Protein AF-A0A8D0H993-F1 (afdb_monomer)

Structure (mmCIF, N/CA/C/O backbone):
data_AF-A0A8D0H993-F1
#
_entry.id   AF-A0A8D0H993-F1
#
loop_
_atom_site.group_PDB
_atom_site.id
_atom_site.type_symbol
_atom_site.label_atom_id
_atom_site.label_alt_id
_atom_site.label_comp_id
_atom_site.label_asym_id
_atom_site.label_entity_id
_atom_site.label_seq_id
_atom_site.pdbx_PDB_ins_code
_atom_site.Cartn_x
_atom_site.Cartn_y
_atom_site.Cartn_z
_atom_site.occupancy
_atom_site.B_iso_or_equiv
_atom_site.auth_seq_id
_atom_site.auth_comp_id
_atom_site.auth_asym_id
_atom_site.auth_atom_id
_atom_site.pdbx_PDB_model_num
ATOM 1 N N . MET A 1 1 ? -2.424 -0.402 10.178 1.00 88.38 1 MET A N 1
ATOM 2 C CA . MET A 1 1 ? -3.477 -0.588 9.156 1.00 88.38 1 MET A CA 1
ATOM 3 C C . MET A 1 1 ? -3.172 0.324 7.973 1.00 88.38 1 MET A C 1
ATOM 5 O O . MET A 1 1 ? -2.582 1.372 8.203 1.00 88.38 1 MET A O 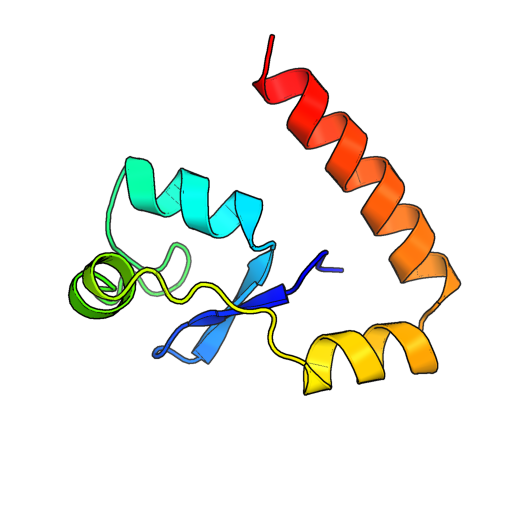1
ATOM 9 N N . PHE A 1 2 ? -3.498 -0.070 6.742 1.00 94.06 2 PHE A N 1
ATOM 10 C CA . P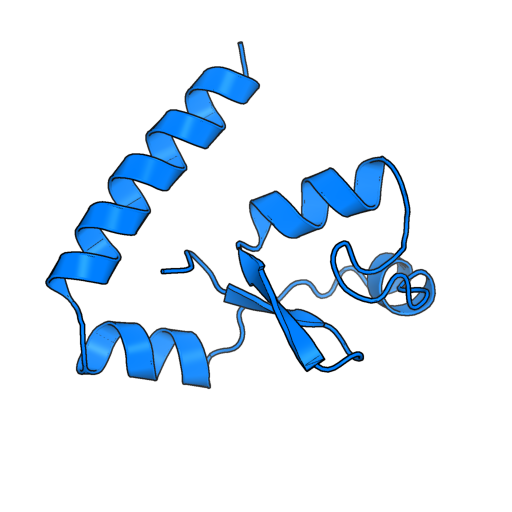HE A 1 2 ? -3.295 0.752 5.536 1.00 94.06 2 PHE A CA 1
ATOM 11 C C . PHE A 1 2 ? -4.517 1.650 5.253 1.00 94.06 2 PHE A C 1
ATOM 13 O O . PHE A 1 2 ? -5.595 1.394 5.780 1.00 94.06 2 PHE A O 1
ATOM 20 N N . PHE A 1 3 ? -4.368 2.683 4.426 1.00 96.38 3 PHE A N 1
ATOM 21 C CA . PHE A 1 3 ? -5.483 3.443 3.847 1.00 96.38 3 PHE A CA 1
ATOM 22 C C . PHE A 1 3 ? -5.302 3.463 2.327 1.00 96.38 3 PHE A C 1
ATOM 24 O O . PHE A 1 3 ? -4.179 3.688 1.877 1.00 96.38 3 PHE A O 1
ATOM 31 N N . GLU A 1 4 ? -6.354 3.142 1.567 1.00 96.44 4 GLU A N 1
ATOM 32 C CA . GLU A 1 4 ? -6.279 2.883 0.116 1.00 96.44 4 GLU A CA 1
ATOM 33 C C . GLU A 1 4 ? -5.089 1.964 -0.248 1.00 96.44 4 GLU A C 1
ATOM 35 O O . GLU A 1 4 ? -4.114 2.400 -0.868 1.00 96.44 4 GLU A O 1
ATOM 40 N N . PRO A 1 5 ? -5.082 0.703 0.228 1.00 97.75 5 PRO A N 1
ATOM 41 C CA . PRO A 1 5 ? -3.906 -0.155 0.131 1.00 97.75 5 PRO A CA 1
ATOM 42 C C . PRO A 1 5 ? -3.579 -0.516 -1.320 1.00 97.75 5 PRO A C 1
ATOM 44 O O . PRO A 1 5 ? -4.448 -1.004 -2.020 1.00 97.75 5 PRO A O 1
ATOM 47 N N . VAL A 1 6 ? -2.324 -0.396 -1.748 1.00 97.62 6 VAL A N 1
ATOM 48 C CA . VAL A 1 6 ? -1.826 -0.808 -3.071 1.00 97.62 6 VAL A CA 1
ATOM 49 C C . VAL A 1 6 ? -0.791 -1.911 -2.906 1.00 97.62 6 VAL A C 1
ATOM 51 O O . VAL A 1 6 ? 0.231 -1.719 -2.242 1.00 97.62 6 VAL A O 1
ATOM 54 N N . THR A 1 7 ? -1.027 -3.059 -3.540 1.00 97.19 7 THR A N 1
ATOM 55 C CA . THR A 1 7 ? -0.084 -4.182 -3.567 1.00 97.19 7 THR A CA 1
ATOM 56 C C . THR A 1 7 ? 0.789 -4.112 -4.815 1.00 97.19 7 THR A C 1
ATOM 58 O O . THR A 1 7 ? 0.318 -4.159 -5.947 1.00 97.19 7 THR A O 1
ATOM 61 N N . THR A 1 8 ? 2.093 -3.996 -4.599 1.00 96.50 8 THR A N 1
ATOM 62 C CA . THR A 1 8 ? 3.104 -3.965 -5.662 1.00 96.50 8 THR A CA 1
ATOM 63 C C . THR A 1 8 ? 3.312 -5.353 -6.290 1.00 96.50 8 THR A C 1
ATOM 65 O O . THR A 1 8 ? 3.058 -6.362 -5.630 1.00 96.50 8 THR A O 1
ATOM 68 N N . PRO A 1 9 ? 3.863 -5.456 -7.518 1.00 96.06 9 PRO A N 1
ATOM 69 C CA . PRO A 1 9 ? 4.169 -6.747 -8.151 1.00 96.06 9 PRO A CA 1
ATOM 70 C C . PRO A 1 9 ? 5.126 -7.654 -7.363 1.00 96.06 9 PRO A C 1
ATOM 72 O O . PRO A 1 9 ? 5.176 -8.852 -7.617 1.00 96.06 9 PRO A O 1
ATOM 75 N N . CYS A 1 10 ? 5.890 -7.107 -6.411 1.00 97.12 10 CYS A N 1
ATOM 76 C CA . CYS A 1 10 ? 6.725 -7.901 -5.508 1.00 97.12 10 CYS A CA 1
ATOM 77 C C . CYS A 1 10 ? 5.976 -8.416 -4.263 1.00 97.12 10 CYS A C 1
ATOM 79 O O . CYS A 1 10 ? 6.606 -8.973 -3.369 1.00 97.12 10 CYS A O 1
ATOM 81 N N . GLY A 1 11 ? 4.657 -8.208 -4.179 1.00 96.94 11 GLY A N 1
ATOM 82 C CA . GLY A 1 11 ? 3.784 -8.716 -3.116 1.00 96.94 11 GLY A CA 1
ATOM 83 C C . GLY A 1 11 ? 3.672 -7.827 -1.874 1.00 96.94 11 GLY A C 1
ATOM 84 O O . GLY A 1 11 ? 2.886 -8.128 -0.981 1.00 96.94 11 GLY A O 1
ATOM 85 N N . HIS A 1 12 ? 4.415 -6.722 -1.800 1.00 98.00 12 HIS A N 1
ATOM 86 C CA . HIS A 1 12 ? 4.337 -5.799 -0.667 1.00 98.00 12 HIS A CA 1
ATOM 87 C C . HIS A 1 12 ? 3.225 -4.768 -0.844 1.00 98.00 12 HIS A C 1
ATOM 89 O O . HIS A 1 12 ? 3.030 -4.253 -1.949 1.00 98.00 1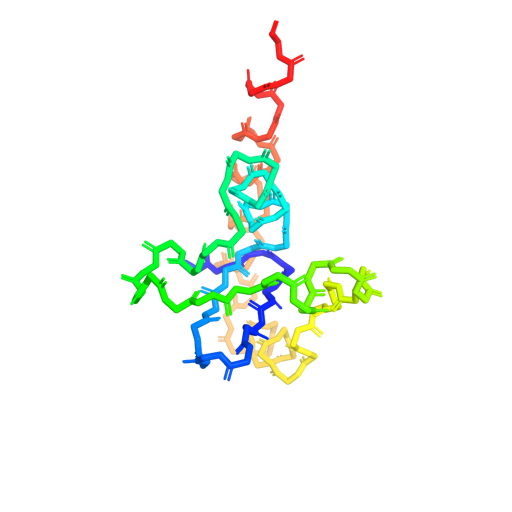2 HIS A O 1
ATOM 95 N N . THR A 1 13 ? 2.563 -4.425 0.259 1.00 97.62 13 THR A N 1
ATOM 96 C CA . THR A 1 13 ? 1.411 -3.518 0.287 1.00 97.62 13 THR A CA 1
ATOM 97 C C . THR A 1 13 ? 1.715 -2.251 1.077 1.00 97.62 13 THR A C 1
ATOM 99 O O . THR A 1 13 ? 2.339 -2.308 2.136 1.00 97.62 13 THR A O 1
ATOM 102 N N . PHE A 1 14 ? 1.247 -1.114 0.567 1.00 97.06 14 PHE A N 1
ATOM 103 C CA . PHE A 1 14 ? 1.442 0.222 1.137 1.00 97.06 14 PHE A CA 1
ATOM 104 C C . PHE A 1 14 ? 0.155 1.041 1.001 1.00 97.06 14 PHE A C 1
ATOM 106 O O . PHE A 1 14 ? -0.702 0.677 0.206 1.00 97.06 14 PHE A O 1
ATOM 113 N N . CYS A 1 15 ? 0.016 2.163 1.710 1.00 96.56 15 CYS A N 1
ATOM 114 C CA . CYS A 1 15 ? -0.999 3.157 1.339 1.00 96.56 15 CYS A CA 1
ATOM 115 C C . CYS A 1 15 ? -0.649 3.748 -0.035 1.00 96.56 15 CYS A C 1
ATOM 117 O O . CYS A 1 15 ? 0.537 3.973 -0.300 1.00 96.56 15 CYS A O 1
ATOM 119 N N . LYS A 1 16 ? -1.650 4.032 -0.875 1.00 95.44 16 LYS A N 1
ATOM 120 C CA . LYS A 1 16 ? -1.454 4.594 -2.221 1.00 95.44 16 LYS A CA 1
ATOM 121 C C . LYS A 1 16 ? -0.536 5.821 -2.221 1.00 95.44 16 LYS A C 1
ATOM 123 O O . LYS A 1 16 ? 0.543 5.769 -2.806 1.00 95.44 16 LYS A O 1
ATOM 128 N N . GLU A 1 17 ? -0.904 6.863 -1.478 1.00 93.88 17 GLU A N 1
ATOM 129 C CA . GLU A 1 17 ? -0.129 8.112 -1.411 1.00 93.88 17 GLU A CA 1
ATOM 130 C C . GLU A 1 17 ? 1.280 7.907 -0.829 1.00 93.88 17 GLU A C 1
ATOM 132 O O . GLU A 1 17 ? 2.247 8.531 -1.267 1.00 93.88 17 GLU A O 1
ATOM 137 N N . CYS A 1 18 ? 1.432 7.001 0.145 1.00 94.50 18 CYS A N 1
ATOM 138 C CA . CYS A 1 18 ? 2.744 6.688 0.713 1.00 94.50 18 CYS A CA 1
ATOM 139 C C . CYS A 1 18 ? 3.660 6.024 -0.322 1.00 94.50 18 CYS A C 1
ATOM 141 O O . CYS A 1 18 ? 4.859 6.308 -0.353 1.00 94.50 18 CYS A O 1
ATOM 143 N N . LEU A 1 19 ? 3.113 5.136 -1.159 1.00 95.06 19 LEU A N 1
ATOM 144 C CA . LEU A 1 19 ? 3.864 4.497 -2.233 1.00 95.06 19 LEU A CA 1
ATOM 145 C C . LEU A 1 19 ? 4.236 5.504 -3.320 1.00 95.06 19 LEU A C 1
ATOM 147 O O . LEU A 1 19 ? 5.399 5.534 -3.710 1.00 95.06 19 LEU A O 1
ATOM 151 N N . GLU A 1 20 ? 3.287 6.323 -3.775 1.00 93.12 20 GLU A N 1
ATOM 152 C CA . GLU A 1 20 ? 3.512 7.354 -4.800 1.00 93.12 20 GLU A CA 1
ATOM 153 C C . GLU A 1 20 ? 4.688 8.262 -4.410 1.00 93.12 20 GLU A C 1
ATOM 155 O O . GLU A 1 20 ? 5.681 8.324 -5.134 1.00 93.12 20 GLU A O 1
ATOM 160 N N . ARG A 1 21 ? 4.673 8.807 -3.188 1.00 91.69 21 ARG A N 1
ATOM 161 C CA . ARG A 1 21 ? 5.777 9.630 -2.661 1.00 91.69 21 ARG A CA 1
ATOM 162 C C . ARG A 1 21 ? 7.115 8.892 -2.591 1.00 91.69 21 ARG A C 1
ATOM 164 O O . ARG A 1 21 ? 8.164 9.461 -2.879 1.00 91.69 21 ARG A O 1
ATOM 171 N N . CYS A 1 22 ? 7.119 7.614 -2.204 1.00 93.00 22 CYS A N 1
ATOM 172 C CA . CYS A 1 22 ? 8.359 6.832 -2.199 1.00 93.00 22 CYS A CA 1
ATOM 173 C C . CYS A 1 22 ? 8.932 6.670 -3.616 1.00 93.00 22 CYS A C 1
ATOM 175 O O . CYS A 1 22 ? 10.154 6.701 -3.8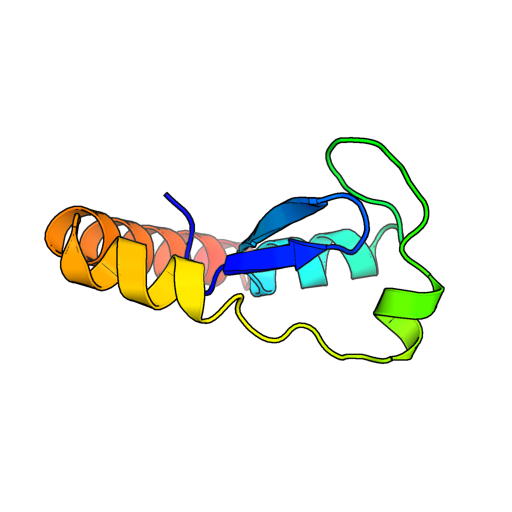00 1.00 93.00 22 CYS A O 1
ATOM 177 N N . LEU A 1 23 ? 8.053 6.487 -4.604 1.00 93.06 23 LEU A N 1
ATOM 178 C CA . LEU A 1 23 ? 8.433 6.271 -5.995 1.00 93.06 23 LEU A CA 1
ATOM 179 C C . LEU A 1 23 ? 8.913 7.552 -6.686 1.00 93.06 23 LEU A C 1
ATOM 181 O O . LEU A 1 23 ? 9.766 7.435 -7.567 1.00 93.06 23 LEU A O 1
ATOM 185 N N . ASP A 1 24 ? 8.477 8.733 -6.233 1.00 91.00 24 ASP A N 1
ATOM 186 C CA . ASP A 1 24 ? 9.027 10.029 -6.666 1.00 91.00 24 ASP A CA 1
ATOM 187 C C . ASP A 1 24 ? 10.529 10.151 -6.359 1.00 91.00 24 ASP A C 1
ATOM 189 O O . ASP A 1 24 ? 11.286 10.773 -7.105 1.00 91.00 24 ASP A O 1
ATOM 193 N N . HIS A 1 25 ? 10.994 9.521 -5.274 1.00 90.31 25 HIS A N 1
ATOM 194 C CA . HIS A 1 25 ? 12.406 9.525 -4.892 1.00 90.31 25 HIS A CA 1
ATOM 195 C C . HIS A 1 25 ? 13.204 8.383 -5.530 1.00 90.31 25 HIS A C 1
ATOM 197 O O . HIS A 1 25 ? 14.304 8.601 -6.048 1.00 90.31 25 HIS A O 1
ATOM 203 N N . ARG A 1 26 ? 12.703 7.141 -5.449 1.00 93.56 26 ARG A N 1
ATOM 204 C CA . ARG A 1 26 ? 13.362 5.956 -6.024 1.00 93.56 26 ARG A CA 1
ATOM 205 C C . ARG A 1 26 ? 12.335 4.928 -6.504 1.00 93.56 26 ARG A C 1
ATOM 207 O O . ARG A 1 26 ? 11.510 4.489 -5.707 1.00 93.56 26 ARG A O 1
ATOM 214 N N . PRO A 1 27 ? 12.453 4.407 -7.740 1.00 94.94 27 PRO A N 1
ATOM 215 C CA . PRO A 1 27 ? 11.498 3.452 -8.299 1.00 94.94 27 PRO A CA 1
ATOM 216 C C . PRO A 1 27 ? 11.774 2.012 -7.828 1.00 94.94 27 PRO A C 1
ATOM 218 O O . PRO A 1 27 ? 11.901 1.089 -8.636 1.00 94.94 27 PRO A O 1
ATOM 221 N N . ASN A 1 28 ? 11.910 1.809 -6.520 1.00 97.06 28 ASN A N 1
ATOM 222 C CA . ASN A 1 28 ? 12.167 0.521 -5.883 1.00 97.06 28 ASN A CA 1
ATOM 223 C C . ASN A 1 28 ? 11.154 0.299 -4.761 1.00 97.06 28 ASN A C 1
ATOM 225 O O . ASN A 1 28 ? 10.755 1.241 -4.083 1.00 97.06 28 ASN A O 1
ATOM 229 N N . CYS A 1 29 ? 10.788 -0.957 -4.514 1.00 97.19 29 CYS A N 1
ATOM 230 C CA . CYS A 1 29 ? 9.973 -1.312 -3.360 1.00 97.19 29 CYS A CA 1
ATOM 231 C C . CYS A 1 29 ? 10.657 -0.836 -2.060 1.00 97.19 29 CYS A C 1
ATOM 233 O O . CYS A 1 29 ? 11.815 -1.209 -1.826 1.00 97.19 29 CYS A O 1
ATOM 235 N N . PRO A 1 30 ? 9.967 -0.079 -1.184 1.00 96.19 30 PRO A N 1
ATOM 236 C CA . PRO A 1 30 ? 10.536 0.373 0.085 1.00 96.19 30 PRO A CA 1
ATOM 237 C C . PRO A 1 30 ? 11.023 -0.768 0.987 1.00 96.19 30 PRO A C 1
ATOM 239 O O . PRO A 1 30 ? 12.016 -0.592 1.695 1.00 96.19 30 PRO A O 1
ATOM 242 N N . LEU A 1 31 ? 10.387 -1.944 0.907 1.00 97.31 31 LEU A N 1
ATOM 243 C CA . LEU A 1 31 ? 10.691 -3.108 1.743 1.00 97.31 31 LEU A CA 1
ATOM 244 C C . LEU A 1 31 ? 11.790 -3.995 1.144 1.00 97.31 31 LEU A C 1
ATOM 246 O O . LEU A 1 31 ? 12.870 -4.092 1.718 1.00 97.31 31 LEU A O 1
ATOM 250 N N . CYS A 1 32 ? 11.568 -4.596 -0.028 1.00 97.94 32 CYS A N 1
ATOM 251 C CA . CYS A 1 32 ? 12.503 -5.580 -0.598 1.00 97.94 32 CYS A CA 1
ATOM 252 C C . CYS A 1 32 ? 13.479 -5.028 -1.644 1.00 97.94 32 CYS A C 1
ATOM 254 O O . CYS A 1 32 ? 14.280 -5.778 -2.192 1.00 97.94 32 CYS A O 1
ATOM 256 N N . LYS A 1 33 ? 13.405 -3.731 -1.965 1.00 96.94 33 LYS A N 1
ATOM 257 C CA . LYS A 1 33 ? 14.260 -3.044 -2.953 1.00 96.94 33 LYS A CA 1
ATOM 258 C C . LYS A 1 33 ? 14.127 -3.526 -4.405 1.00 96.94 33 LYS A C 1
ATOM 260 O O . LYS A 1 33 ? 14.797 -2.971 -5.277 1.00 96.94 33 LYS A O 1
ATOM 265 N N . GLN A 1 34 ? 13.227 -4.465 -4.705 1.00 98.06 34 GLN A N 1
ATOM 266 C CA . GLN A 1 34 ? 12.914 -4.868 -6.080 1.00 98.06 34 GLN A CA 1
ATOM 267 C C . GLN A 1 34 ? 12.507 -3.653 -6.929 1.00 98.06 34 GLN A C 1
ATOM 269 O O . GLN A 1 34 ? 11.785 -2.774 -6.457 1.00 98.06 34 GLN A O 1
ATOM 274 N N . SER A 1 35 ? 12.988 -3.595 -8.174 1.00 96.94 35 SER A N 1
ATOM 275 C CA . SER A 1 35 ? 12.665 -2.511 -9.110 1.00 96.94 35 SER A CA 1
ATOM 276 C C . SER A 1 35 ? 11.168 -2.481 -9.422 1.00 96.94 35 SER A C 1
ATOM 278 O O . SER A 1 35 ? 10.579 -3.504 -9.764 1.00 96.94 35 SER A O 1
ATOM 280 N N . LEU A 1 36 ? 10.578 -1.288 -9.346 1.00 96.19 36 LEU A N 1
ATOM 281 C CA . LEU A 1 36 ? 9.186 -0.990 -9.683 1.00 96.19 36 LEU A CA 1
ATOM 282 C C . LEU A 1 36 ? 9.079 -0.037 -10.886 1.00 96.19 36 LEU A C 1
ATOM 284 O O . LEU A 1 36 ? 8.024 0.540 -11.118 1.00 96.19 36 LEU A O 1
ATOM 288 N N . ARG A 1 37 ? 10.149 0.141 -11.676 1.00 94.88 37 ARG A N 1
ATOM 289 C CA . ARG A 1 37 ? 10.187 1.102 -12.799 1.00 94.88 37 ARG A CA 1
ATOM 290 C C . ARG A 1 37 ? 9.072 0.903 -13.825 1.00 94.88 37 ARG A C 1
ATOM 292 O O . ARG A 1 37 ? 8.429 1.872 -14.205 1.00 94.88 37 ARG A O 1
ATOM 299 N N . GLU A 1 38 ? 8.834 -0.332 -14.260 1.00 93.44 38 GLU A N 1
ATOM 300 C CA . GLU A 1 38 ? 7.776 -0.618 -15.242 1.00 93.44 38 GLU A CA 1
ATOM 301 C C . GLU A 1 38 ? 6.379 -0.429 -14.643 1.00 93.44 38 GLU A C 1
ATOM 303 O O . GLU A 1 38 ? 5.472 0.061 -15.309 1.00 93.44 38 GLU A O 1
ATOM 308 N N . TYR A 1 39 ? 6.228 -0.733 -13.352 1.00 92.06 39 TYR A N 1
ATOM 309 C CA . TYR A 1 39 ? 4.996 -0.469 -12.616 1.00 92.06 39 TYR A CA 1
ATOM 310 C C . TYR A 1 39 ? 4.716 1.040 -12.502 1.00 92.06 39 TYR A C 1
ATOM 312 O O . TYR A 1 39 ? 3.593 1.473 -12.749 1.00 92.06 39 TYR A O 1
ATOM 320 N N . LEU A 1 40 ? 5.751 1.845 -12.227 1.00 91.56 40 LEU A N 1
ATOM 321 C CA . LEU A 1 40 ? 5.680 3.309 -12.201 1.00 91.56 40 LEU A CA 1
ATOM 322 C C . LEU A 1 40 ? 5.325 3.899 -13.569 1.00 91.56 40 LEU A C 1
ATOM 324 O O . LEU A 1 40 ? 4.419 4.718 -13.654 1.00 91.56 40 LEU A O 1
ATOM 328 N N . LYS A 1 41 ? 5.964 3.440 -14.652 1.00 92.00 41 LYS A N 1
ATOM 329 C CA . LYS A 1 41 ? 5.633 3.885 -16.019 1.00 92.00 41 LYS A CA 1
ATOM 330 C C . LYS A 1 41 ? 4.176 3.621 -16.397 1.00 92.00 41 LYS A C 1
ATOM 332 O O . LYS A 1 41 ? 3.600 4.392 -17.156 1.00 92.00 41 LYS A O 1
ATOM 337 N N . ALA A 1 42 ? 3.590 2.534 -15.896 1.00 90.69 42 ALA A N 1
ATOM 338 C CA . ALA A 1 42 ? 2.192 2.216 -16.155 1.00 90.69 42 ALA A CA 1
ATOM 339 C C . ALA A 1 42 ? 1.218 3.163 -15.427 1.00 90.69 42 ALA A C 1
ATOM 341 O O . ALA A 1 42 ? 0.080 3.287 -15.872 1.00 90.69 42 ALA A O 1
ATOM 342 N N . GLY A 1 43 ? 1.634 3.801 -14.323 1.00 84.81 43 GLY A N 1
ATOM 343 C CA . GLY A 1 43 ? 0.815 4.749 -13.555 1.00 84.81 43 GLY A CA 1
ATOM 344 C C . GLY A 1 43 ? -0.427 4.136 -12.895 1.00 84.81 43 GLY A C 1
ATOM 345 O O . GLY A 1 43 ? -1.381 4.845 -12.591 1.00 84.81 43 GLY A O 1
ATOM 346 N N . LYS A 1 44 ? -0.463 2.810 -12.707 1.00 78.00 44 LYS A N 1
ATOM 347 C CA . LYS A 1 44 ? -1.649 2.083 -12.216 1.00 78.00 44 LYS A CA 1
ATOM 348 C C . LYS A 1 44 ? -1.535 1.726 -10.731 1.00 78.00 44 LYS A C 1
ATOM 350 O O . LYS A 1 44 ? -1.444 0.550 -10.395 1.00 78.00 44 LYS A O 1
ATOM 355 N N . TYR A 1 45 ? -1.582 2.720 -9.845 1.00 87.94 45 TYR A N 1
ATOM 356 C CA . TYR A 1 45 ? -1.610 2.524 -8.382 1.00 87.94 45 TYR A CA 1
ATOM 357 C C . TYR A 1 45 ? -3.035 2.361 -7.850 1.00 87.94 45 TYR A C 1
ATOM 359 O O . TYR A 1 45 ? -3.498 3.126 -7.005 1.00 87.94 45 TYR A O 1
ATOM 367 N N . ASN A 1 46 ? -3.766 1.392 -8.395 1.00 91.56 46 ASN A N 1
ATOM 368 C CA . ASN A 1 46 ? -5.131 1.146 -7.948 1.00 91.56 46 ASN A CA 1
ATOM 369 C C . ASN A 1 46 ? -5.121 0.426 -6.595 1.00 91.56 46 ASN A C 1
ATOM 371 O O . ASN A 1 46 ? -4.286 -0.469 -6.407 1.00 91.56 46 ASN A O 1
ATOM 375 N N . PRO A 1 47 ? -6.044 0.766 -5.679 1.00 96.31 47 PRO A N 1
ATOM 376 C CA . PRO A 1 47 ? -6.215 0.007 -4.456 1.00 96.31 47 PRO A CA 1
ATOM 377 C C . PRO A 1 47 ? -6.451 -1.484 -4.735 1.00 96.31 47 PRO A C 1
ATOM 379 O O . PRO A 1 47 ? -7.163 -1.870 -5.666 1.00 96.31 47 PRO A O 1
ATOM 382 N N . THR A 1 48 ? -5.853 -2.336 -3.913 1.00 97.38 48 THR A N 1
ATOM 383 C CA . THR A 1 48 ? -6.098 -3.772 -3.855 1.00 97.38 48 THR A CA 1
ATOM 384 C C . THR A 1 48 ? -7.486 -3.987 -3.259 1.00 97.38 48 THR A C 1
ATOM 386 O O . THR A 1 48 ? -7.627 -4.142 -2.047 1.00 97.38 48 THR A O 1
ATOM 389 N N . VAL A 1 49 ? -8.501 -3.993 -4.128 1.00 96.94 49 VAL A N 1
ATOM 390 C CA . VAL A 1 49 ? -9.935 -4.030 -3.779 1.00 96.94 49 VAL A CA 1
ATOM 391 C C . VAL A 1 49 ? -10.253 -5.065 -2.701 1.00 96.94 49 VAL A C 1
ATOM 393 O O . VAL A 1 49 ? -10.855 -4.727 -1.691 1.00 96.94 49 VAL A O 1
ATOM 396 N N . LEU A 1 50 ? -9.762 -6.300 -2.851 1.00 97.19 50 LEU A N 1
ATOM 397 C CA . LEU A 1 50 ? -10.009 -7.360 -1.869 1.00 97.19 50 LEU A CA 1
ATOM 398 C C . LEU A 1 50 ? -9.528 -6.980 -0.460 1.00 97.19 50 LEU A C 1
ATOM 400 O O . LEU A 1 50 ? -10.186 -7.284 0.530 1.00 97.19 50 LEU A O 1
ATOM 404 N N . LEU A 1 51 ? -8.371 -6.328 -0.348 1.00 97.06 51 LEU A N 1
ATOM 405 C CA . LEU A 1 51 ? -7.840 -5.933 0.951 1.00 97.06 51 LEU A CA 1
ATOM 406 C C . LEU A 1 51 ? -8.648 -4.779 1.555 1.00 97.06 51 LEU A C 1
ATOM 408 O O . LEU A 1 51 ? -8.884 -4.775 2.759 1.00 97.06 51 LEU A O 1
ATOM 412 N N . GLU A 1 52 ? -9.100 -3.836 0.731 1.00 96.31 52 GLU A N 1
ATOM 413 C CA . GLU A 1 52 ? -9.990 -2.756 1.160 1.00 96.31 52 GLU A CA 1
ATOM 414 C C . GLU A 1 52 ? -11.338 -3.292 1.667 1.00 96.31 52 GLU A C 1
ATOM 416 O O . GLU A 1 52 ? -11.769 -2.935 2.766 1.00 96.31 52 GLU A O 1
ATOM 421 N N . GLU A 1 53 ? -11.958 -4.214 0.928 1.00 97.62 53 GLU A N 1
ATOM 422 C CA . GLU A 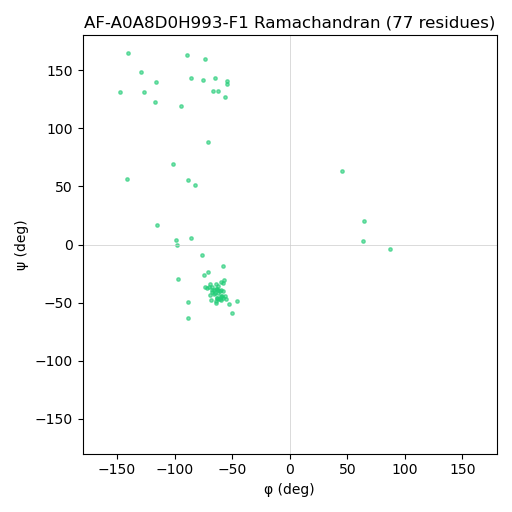1 53 ? -13.201 -4.882 1.324 1.00 97.62 53 GLU A CA 1
ATOM 423 C C . GLU A 1 53 ? -13.035 -5.646 2.640 1.00 97.62 53 GLU A C 1
ATOM 425 O O . GLU A 1 53 ? -13.836 -5.476 3.561 1.00 97.62 53 GLU A O 1
ATOM 430 N N . LEU A 1 54 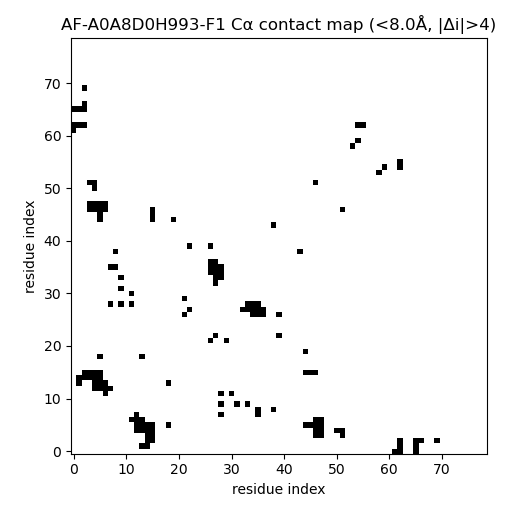? -11.967 -6.442 2.765 1.00 97.81 54 LEU A N 1
ATOM 431 C CA . LEU A 1 54 ? -11.680 -7.191 3.986 1.00 97.81 54 LEU A CA 1
ATOM 432 C C . LEU A 1 54 ? -11.492 -6.256 5.177 1.00 97.81 54 LEU A C 1
ATOM 434 O O . LEU A 1 54 ? -12.074 -6.491 6.233 1.00 97.81 54 LEU A O 1
ATOM 438 N N . MET A 1 55 ? -10.711 -5.187 5.022 1.00 97.19 55 MET A N 1
ATOM 439 C CA . MET A 1 55 ? -10.472 -4.218 6.091 1.00 97.19 55 MET A CA 1
ATOM 440 C C . MET A 1 55 ? -11.761 -3.518 6.524 1.0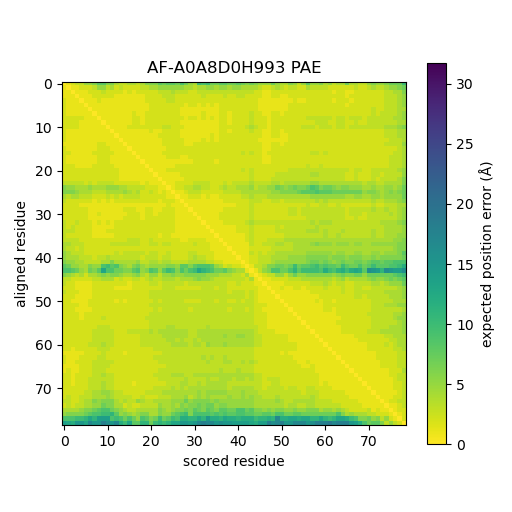0 97.19 55 MET A C 1
ATOM 442 O O . MET A 1 55 ? -11.995 -3.380 7.723 1.00 97.19 55 MET A O 1
ATOM 446 N N . SER A 1 56 ? -12.610 -3.135 5.570 1.00 97.19 56 SER A N 1
ATOM 447 C CA . SER A 1 56 ? -13.901 -2.500 5.844 1.00 97.19 56 SER A CA 1
ATOM 448 C C . SER A 1 56 ? -14.872 -3.449 6.555 1.00 97.19 56 SER A C 1
ATOM 450 O O . SER A 1 56 ? -15.506 -3.070 7.538 1.00 97.19 56 SER A O 1
ATOM 452 N N . ALA A 1 57 ? -14.942 -4.710 6.118 1.00 98.12 57 ALA A N 1
ATOM 453 C CA . ALA A 1 57 ? -15.851 -5.700 6.689 1.00 98.12 57 ALA A CA 1
ATOM 454 C C . ALA A 1 57 ? -15.415 -6.201 8.076 1.00 98.12 57 ALA A C 1
ATOM 456 O O . ALA A 1 57 ? -16.259 -6.469 8.928 1.00 98.12 57 ALA A O 1
ATOM 457 N N . THR A 1 58 ? -14.109 -6.360 8.304 1.00 98.25 58 THR A N 1
ATOM 458 C CA . THR A 1 58 ? -13.582 -6.997 9.525 1.00 98.25 58 THR A CA 1
ATOM 459 C C . THR A 1 58 ? -13.160 -6.004 10.605 1.00 98.25 58 THR A C 1
ATOM 461 O O . THR A 1 58 ? -13.255 -6.324 11.789 1.00 98.25 58 THR A O 1
ATOM 464 N N . PHE A 1 59 ? -12.721 -4.800 10.224 1.00 97.81 59 PHE A N 1
ATOM 465 C CA . PHE A 1 59 ? -12.122 -3.817 11.134 1.00 97.81 59 PHE A CA 1
ATOM 466 C C . PHE A 1 59 ? -12.558 -2.369 10.812 1.00 97.81 59 PHE A C 1
ATOM 468 O O . PHE A 1 59 ? -11.709 -1.500 10.574 1.00 97.81 59 PHE A O 1
ATOM 475 N N . PRO A 1 60 ? -13.872 -2.068 10.792 1.00 97.56 60 PRO A N 1
ATOM 476 C CA . PRO A 1 60 ? -14.379 -0.774 10.333 1.00 97.56 60 PRO A CA 1
ATOM 477 C C . PRO A 1 60 ? -13.929 0.410 11.203 1.00 97.56 60 PRO A C 1
ATOM 479 O O . PRO A 1 60 ? -13.618 1.474 10.667 1.00 97.56 60 PRO A O 1
ATOM 482 N N . SER A 1 61 ? -13.855 0.249 12.531 1.00 97.69 61 SER A N 1
ATOM 483 C CA . SER A 1 61 ? -13.410 1.329 13.423 1.00 97.69 61 SER A CA 1
ATOM 484 C C . SER A 1 61 ? -11.922 1.625 13.251 1.00 97.69 61 SER A C 1
ATOM 486 O O . SER A 1 61 ? -11.542 2.780 13.101 1.00 97.69 61 SER A O 1
ATOM 488 N N . GLN A 1 62 ? -11.084 0.591 13.159 1.00 97.94 62 GLN A N 1
ATOM 489 C CA . GLN A 1 62 ? -9.650 0.754 12.923 1.00 97.94 62 GLN A CA 1
ATOM 490 C C . GLN A 1 62 ? -9.368 1.393 11.558 1.00 97.94 62 GLN A C 1
ATOM 492 O O . GLN A 1 62 ? -8.410 2.157 11.419 1.00 97.94 62 GLN A O 1
ATOM 497 N N . LEU A 1 63 ? -10.194 1.095 10.549 1.00 97.81 63 LEU A N 1
ATOM 498 C CA . LEU A 1 63 ? -10.088 1.716 9.232 1.00 97.81 63 LEU A CA 1
ATOM 499 C C . LEU A 1 63 ? -10.440 3.209 9.291 1.00 97.81 63 LEU A C 1
ATOM 501 O O . LEU A 1 63 ? -9.742 4.023 8.684 1.00 97.81 63 LEU A O 1
ATOM 505 N N . ALA A 1 64 ? -11.475 3.578 10.052 1.00 97.56 64 ALA A N 1
ATOM 506 C CA . ALA A 1 64 ? -11.840 4.974 10.281 1.00 97.56 64 ALA A CA 1
ATOM 507 C C . ALA A 1 64 ? -10.735 5.743 11.029 1.00 97.56 64 ALA A C 1
ATOM 509 O O . ALA A 1 64 ? -10.330 6.816 10.574 1.00 97.56 64 ALA A O 1
ATOM 510 N N . ASP A 1 65 ? -10.180 5.164 12.097 1.00 98.00 65 ASP A N 1
ATOM 511 C CA . ASP A 1 65 ? -9.066 5.755 12.847 1.00 98.00 65 ASP A CA 1
ATOM 512 C C . ASP A 1 65 ? -7.845 5.950 11.942 1.00 98.00 65 ASP A C 1
ATOM 514 O O . ASP A 1 65 ? -7.235 7.022 11.904 1.00 98.00 65 ASP A O 1
ATOM 518 N N . ARG A 1 66 ? -7.508 4.933 11.136 1.00 97.38 66 ARG A N 1
ATOM 519 C CA . ARG A 1 66 ? -6.391 5.036 10.195 1.00 97.38 66 ARG A CA 1
ATOM 520 C C . ARG A 1 66 ? -6.624 6.126 9.151 1.00 97.38 66 ARG A C 1
ATOM 522 O O . ARG A 1 66 ? -5.666 6.823 8.821 1.00 97.38 66 ARG A O 1
ATOM 529 N N . LYS A 1 67 ? -7.849 6.293 8.642 1.00 97.12 67 LYS A N 1
ATOM 530 C CA . LYS A 1 67 ? -8.187 7.376 7.705 1.00 97.12 67 LYS A CA 1
ATOM 531 C C . LYS A 1 67 ? -7.909 8.747 8.322 1.00 97.12 67 LYS A C 1
ATOM 533 O O . LYS A 1 67 ? -7.312 9.588 7.655 1.00 97.12 67 LYS A O 1
ATOM 538 N N . GLN A 1 68 ? -8.290 8.959 9.582 1.00 97.31 68 GLN A N 1
ATOM 539 C CA . GLN A 1 68 ? -8.043 10.227 10.270 1.00 97.31 68 GLN A CA 1
ATOM 540 C C . GLN A 1 68 ? -6.543 10.498 10.434 1.00 97.31 68 GLN A C 1
ATOM 542 O O . GLN A 1 68 ? -6.073 11.569 10.056 1.00 97.31 68 GLN A O 1
ATOM 547 N N . VAL A 1 69 ? -5.781 9.509 10.916 1.00 96.88 69 VAL A N 1
ATOM 548 C CA . VAL A 1 69 ? -4.321 9.632 11.066 1.00 96.88 69 VAL A CA 1
ATOM 549 C C . VAL A 1 69 ? -3.649 9.910 9.719 1.00 96.88 69 VAL A C 1
ATOM 551 O O . VAL A 1 69 ? -2.816 10.806 9.627 1.00 96.88 69 VAL A O 1
ATOM 554 N N . HIS A 1 70 ? -4.043 9.194 8.661 1.00 95.75 70 HIS A N 1
ATOM 555 C CA . HIS A 1 70 ? -3.510 9.393 7.309 1.00 95.75 70 HIS A CA 1
ATOM 556 C C . HIS A 1 70 ? -3.728 10.826 6.818 1.00 95.75 70 HIS A C 1
ATOM 558 O O . HIS A 1 70 ? -2.799 11.459 6.328 1.00 95.75 70 HIS A O 1
ATOM 564 N N . GLN A 1 71 ? -4.932 11.373 6.991 1.00 94.62 71 GLN A N 1
ATOM 565 C CA . GLN A 1 71 ? -5.232 12.754 6.602 1.00 94.62 71 GLN A CA 1
ATOM 566 C C . GLN A 1 71 ? -4.364 13.768 7.354 1.00 94.62 71 GLN A C 1
ATOM 568 O O . GLN A 1 71 ? -3.882 14.723 6.745 1.00 94.62 71 GLN A O 1
ATOM 573 N N . THR A 1 72 ? -4.128 13.553 8.651 1.00 95.88 72 THR A N 1
ATOM 574 C CA . THR A 1 72 ? -3.228 14.396 9.447 1.00 95.88 72 THR A CA 1
ATOM 575 C C . THR A 1 72 ? -1.786 14.313 8.941 1.00 95.88 72 THR A C 1
ATOM 577 O O . THR A 1 72 ? -1.200 15.352 8.645 1.00 95.88 72 THR A O 1
ATOM 580 N N . GLU A 1 73 ? -1.244 13.105 8.753 1.00 94.06 73 GLU A N 1
ATOM 581 C CA . GLU A 1 73 ? 0.112 12.885 8.222 1.00 94.06 73 GLU A CA 1
ATOM 582 C C . GLU A 1 73 ? 0.301 13.563 6.851 1.00 94.06 73 GLU A C 1
ATOM 584 O O . GLU A 1 73 ? 1.315 14.215 6.594 1.00 94.06 73 GLU A O 1
ATOM 589 N N . MET A 1 74 ? -0.678 13.430 5.947 1.00 91.38 74 MET A N 1
ATOM 590 C CA . MET A 1 74 ? -0.591 14.014 4.604 1.00 91.38 74 MET A CA 1
ATOM 591 C C . MET A 1 74 ? -0.691 15.542 4.629 1.00 91.38 74 MET A C 1
ATOM 593 O O . MET A 1 74 ? 0.015 16.205 3.863 1.00 91.38 74 MET A O 1
ATOM 597 N N . ALA A 1 75 ? -1.512 16.101 5.523 1.00 92.44 75 ALA A N 1
ATOM 598 C CA . ALA A 1 75 ? -1.630 17.543 5.717 1.00 92.44 75 ALA A CA 1
ATOM 599 C C . ALA A 1 75 ? -0.352 18.162 6.304 1.00 92.44 75 ALA A C 1
ATOM 601 O O . ALA A 1 75 ? 0.010 19.273 5.927 1.00 92.44 75 ALA A O 1
ATOM 602 N N . GLU A 1 76 ? 0.346 17.464 7.203 1.00 93.00 76 GLU A N 1
ATOM 603 C CA . GLU A 1 76 ? 1.625 17.926 7.758 1.00 93.00 76 GLU A CA 1
ATOM 604 C C . GLU A 1 76 ? 2.739 17.957 6.712 1.00 93.00 76 GLU A C 1
ATOM 606 O O . GLU A 1 76 ? 3.514 18.905 6.679 1.00 93.00 76 GLU A O 1
ATOM 611 N N . LEU A 1 77 ? 2.781 16.965 5.823 1.00 83.62 77 LEU A N 1
ATOM 612 C CA . 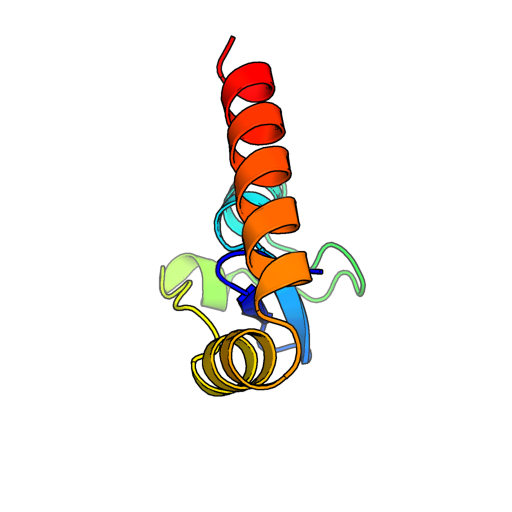LEU A 1 77 ? 3.785 16.862 4.758 1.00 83.62 77 LEU A CA 1
ATOM 613 C C . LEU A 1 77 ? 3.544 17.820 3.579 1.00 83.62 77 LEU A C 1
ATOM 615 O O . LEU A 1 77 ? 4.391 17.916 2.696 1.00 83.62 77 LEU A O 1
ATOM 619 N N . SER A 1 78 ? 2.389 18.491 3.543 1.00 78.00 78 SER A N 1
ATOM 620 C CA . SER A 1 78 ? 2.033 19.481 2.513 1.00 78.00 78 SER A CA 1
ATOM 621 C C . SER A 1 78 ? 2.263 20.932 2.968 1.00 78.00 78 SER A C 1
ATOM 623 O O . SER A 1 78 ? 1.894 21.858 2.246 1.00 78.00 78 SER A O 1
ATOM 625 N N . LYS A 1 79 ? 2.817 21.127 4.171 1.00 63.56 79 LYS A N 1
ATOM 626 C CA . LYS A 1 79 ? 3.261 22.421 4.710 1.00 63.56 79 LYS A CA 1
ATOM 627 C C . LYS A 1 79 ? 4.738 22.637 4.408 1.00 63.56 79 LYS A C 1
ATOM 629 O O . LYS A 1 79 ? 5.098 23.812 4.187 1.00 63.56 79 LYS A O 1
#

Secondary structure (DSSP, 8-state):
--SSEEE-TTS-EEEHHHHHHHHHH-SB-TTT--B-HHHHHHT-----HHHHHHHHHH-HHHHHHHHHHHHHHHHHTT-

Organism: Sphenodon punctatus (NCBI:txid8508)

pLDDT: mean 94.39, std 5.34, range [63.56, 98.25]

Sequence (79 aa):
MFFEPVTTPCGHTFCKECLERCLDHRPNCPLCKQSLREYLKAGKYNPTVLLEELMSATFPSQLADRKQVHQTEMAELSK

Radius of gyration: 13.13 Å; Cα contacts (8 Å, |Δi|>4): 77; chains: 1; bounding box: 30×31×30 Å

Solvent-accessible surface area (backbone atoms only — not comparable to full-atom values): 4676 Å² total; per-residue (Å²): 132,67,50,62,35,23,63,44,97,87,72,54,71,38,27,38,71,63,45,52,59,48,43,75,78,42,50,39,39,91,84,81,57,50,78,35,54,70,59,58,74,66,68,73,79,59,54,39,58,71,58,51,53,48,42,53,75,76,38,49,66,62,46,52,54,38,46,54,52,50,54,52,56,55,56,62,75,73,110

InterPro domains:
  IPR001841 Zinc finger, RING-type [PF13923] (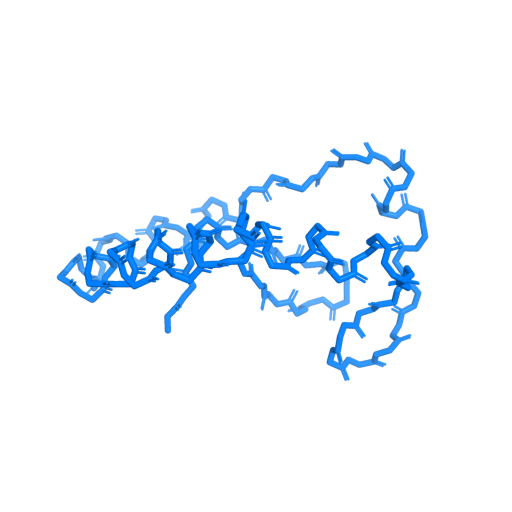2-32)
  IPR001841 Zinc finger, RING-type [PS50089] (6-33)
  IPR013083 Zinc finger, RING/FYVE/PHD-type [G3DSA:3.30.40.10] (1-79)
  IPR017907 Zinc finger, RING-type, conserved site [PS00518] (10-19)

Mean predicted aligned error: 2.93 Å

Nearest PDB structures (foldseek):
  4qpl-assembly2_C  TM=9.146E-01  e=1.984E-02  Mus musculus
  5ulk-assembly1_C  TM=9.168E-01  e=4.508E-02  Homo sapiens
  5d0i-assembly2_B  TM=9.312E-01  e=1.347E-01  Homo sapiens
  4wz0-assembly1_A  TM=6.344E-01  e=3.429E-02  Legionella pneumophila str. Paris
  8i0v-assembly1_q  TM=4.170E-01  e=6.063E-01  Homo sapiens

Foldseek 3Di:
DAALWFQAPVGDIHHLVVVVVVVVVPQADPPPRHGNVVVVVVVPRHRPVVVVVCCCVPPVPVNVVVVVVVVVVVVVVVD